Protein AF-A0A844CMG3-F1 (afdb_monomer)

Foldseek 3Di:
DDKDFPDWDWDWDQDPNDTWIKIWTWMADPVGDIDIDIDTDPDDDPVVSVVVVVVVVVVVCVVNVVD

Solvent-accessible surface area (backbone atoms only — not comparable to full-atom values): 4008 Å² total; per-residue (Å²): 124,69,51,42,80,73,44,78,47,79,49,73,48,78,57,96,86,43,74,36,41,33,43,37,38,34,32,37,32,80,89,69,49,78,47,80,48,78,45,82,42,76,86,66,54,71,68,59,47,50,54,50,52,53,54,52,52,52,51,51,33,60,75,50,68,55,123

Radius of gyration: 13.4 Å; Cα contacts (8 Å, |Δi|>4): 99; chains: 1; bounding box: 32×20×35 Å

Mean predicted aligned error: 5.75 Å

Sequence (67 aa):
MKTVISKVSLHHLTIRGARIHVLSVEITSVDGRHTHIRHHLPPDTSERTQKRITTLLEQIADSLQIR

Nearest PDB structures (foldseek):
  3dfy-assembly2_P  TM=8.009E-01  e=2.929E-01  Thermotoga maritima MSB8
  5xdz-assembly1_B  TM=4.709E-01  e=4.519E-02  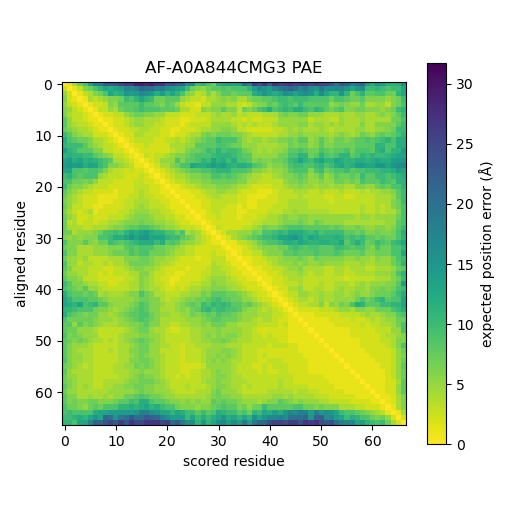Danio rerio
  3dwq-assembly1_D  TM=5.372E-01  e=3.348E-01  Escherichia coli
  5g3q-assembly1_A  TM=3.659E-01  e=9.417E-02  Homo sapiens
  3iq2-assembly2_B  TM=4.528E-01  e=2.651E+00  Homo sapiens

Secondary structure (DSSP, 8-state):
--EEEEEEEEEEEEETTEEEEEEEEEEEETT--EEEEEEEEPS--HHHHHHHHHHHHHHHHHHTT--

pLDDT: mean 84.01, std 7.49, range [50.09, 92.25]

Structure (mmCIF, N/CA/C/O backbone):
data_AF-A0A844CMG3-F1
#
_entry.id   AF-A0A844CMG3-F1
#
loop_
_atom_site.group_PDB
_atom_site.id
_atom_site.type_symbol
_atom_site.label_atom_id
_atom_site.label_alt_id
_atom_site.label_comp_id
_atom_site.label_asym_id
_atom_site.label_entity_id
_atom_site.label_seq_id
_atom_site.pdbx_PDB_ins_code
_atom_site.Cartn_x
_atom_site.Cartn_y
_atom_site.Cartn_z
_atom_site.occupancy
_atom_site.B_iso_or_equiv
_atom_site.auth_seq_id
_atom_site.auth_comp_id
_atom_site.auth_asym_id
_atom_site.auth_atom_id
_atom_site.pdbx_PDB_model_num
ATOM 1 N N . MET A 1 1 ? -16.310 5.457 12.275 1.00 59.97 1 MET A N 1
ATOM 2 C CA . MET A 1 1 ? -16.214 4.003 12.561 1.00 59.97 1 MET A CA 1
ATOM 3 C C . MET A 1 1 ? -14.758 3.719 12.881 1.00 59.97 1 MET A C 1
ATOM 5 O O . MET A 1 1 ? -13.921 4.237 12.162 1.00 59.97 1 MET A O 1
ATOM 9 N N . LYS A 1 2 ? -14.432 2.995 13.958 1.00 67.81 2 LYS A N 1
ATOM 10 C CA . LYS A 1 2 ? -13.026 2.709 14.285 1.00 67.81 2 LYS A CA 1
ATOM 11 C C . LYS A 1 2 ? -12.511 1.633 13.317 1.00 67.81 2 LYS A C 1
ATOM 13 O O . LYS A 1 2 ? -13.127 0.577 13.179 1.00 67.81 2 LYS A O 1
ATOM 18 N N . THR A 1 3 ? -11.431 1.936 12.615 1.00 73.75 3 THR A N 1
ATOM 19 C CA . THR A 1 3 ? -10.779 1.078 11.614 1.00 73.75 3 THR A CA 1
ATOM 20 C C . THR A 1 3 ? -9.317 0.929 11.984 1.00 73.75 3 THR A C 1
ATOM 22 O O . THR A 1 3 ? -8.725 1.859 12.522 1.00 73.75 3 THR A O 1
ATOM 25 N N . VAL A 1 4 ? -8.736 -0.241 11.733 1.00 80.88 4 VAL A N 1
ATOM 26 C CA . VAL A 1 4 ? -7.328 -0.516 12.028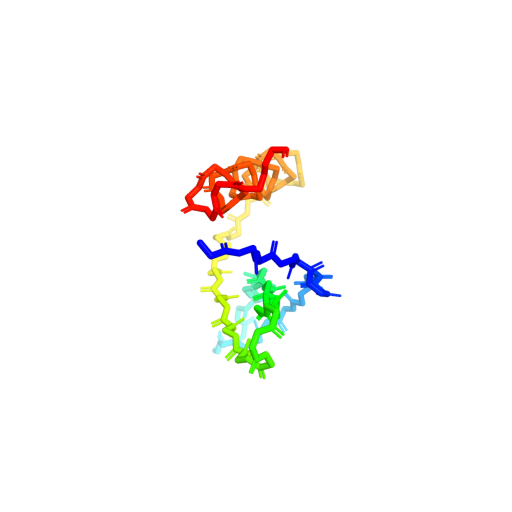 1.00 80.88 4 VAL A CA 1
ATOM 27 C C . VAL A 1 4 ? -6.675 -1.073 10.773 1.00 80.88 4 VAL A C 1
ATOM 29 O O . VAL A 1 4 ? -7.254 -1.916 10.086 1.00 80.88 4 VAL A O 1
ATOM 32 N N . ILE A 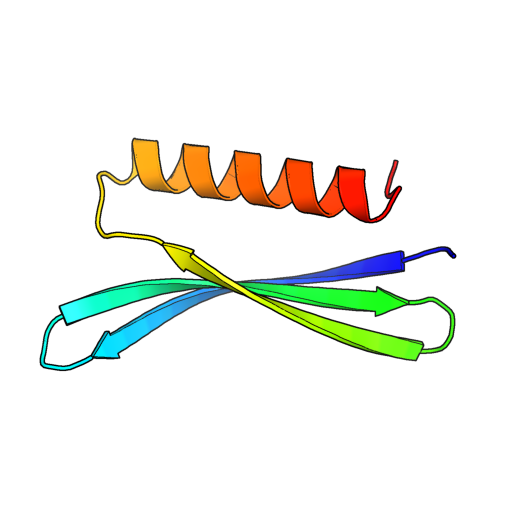1 5 ? -5.467 -0.602 10.469 1.00 80.69 5 ILE A N 1
ATOM 33 C CA . ILE A 1 5 ? -4.632 -1.221 9.440 1.00 80.69 5 ILE A CA 1
ATOM 34 C C . ILE A 1 5 ? -4.171 -2.568 9.994 1.00 80.69 5 ILE A C 1
ATOM 36 O O . ILE A 1 5 ? -3.396 -2.617 10.947 1.00 80.69 5 ILE A O 1
ATOM 40 N N . SER A 1 6 ? -4.674 -3.656 9.422 1.00 82.19 6 SER A N 1
ATOM 41 C CA . SER A 1 6 ? -4.355 -5.011 9.867 1.00 82.19 6 SER A CA 1
ATOM 42 C C . SER A 1 6 ? -3.084 -5.535 9.210 1.00 82.19 6 SER A C 1
ATOM 44 O O . SER A 1 6 ? -2.333 -6.285 9.834 1.00 82.19 6 SER A O 1
ATOM 46 N N . LYS A 1 7 ? -2.798 -5.120 7.969 1.00 86.94 7 LYS A N 1
ATOM 47 C CA . LYS A 1 7 ? -1.606 -5.566 7.244 1.00 86.94 7 LYS A CA 1
ATOM 48 C C . LYS A 1 7 ? -1.162 -4.561 6.192 1.00 86.94 7 LYS A C 1
ATOM 50 O O . LYS A 1 7 ? -1.968 -4.057 5.419 1.00 86.94 7 LYS A O 1
ATOM 55 N N . VAL A 1 8 ? 0.146 -4.344 6.100 1.00 88.44 8 VAL A N 1
ATOM 56 C CA . VAL A 1 8 ? 0.781 -3.641 4.979 1.00 88.44 8 VAL A CA 1
ATOM 57 C C . VAL A 1 8 ? 1.765 -4.600 4.330 1.00 88.44 8 VAL A C 1
ATOM 59 O O . VAL A 1 8 ? 2.579 -5.221 5.010 1.00 88.44 8 VAL A O 1
ATOM 62 N N . SER A 1 9 ? 1.687 -4.753 3.013 1.00 89.06 9 SER A N 1
ATOM 63 C CA . SER A 1 9 ? 2.601 -5.609 2.262 1.00 89.06 9 SER A CA 1
ATOM 64 C C . SER A 1 9 ? 3.019 -4.953 0.957 1.00 89.06 9 SER A C 1
ATOM 66 O O . SER A 1 9 ? 2.204 -4.369 0.245 1.00 89.06 9 SER A O 1
ATOM 68 N N . LEU A 1 10 ? 4.306 -5.067 0.643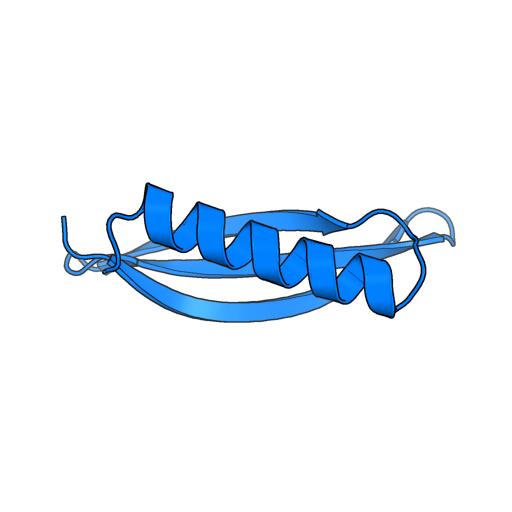 1.00 88.12 10 LEU A N 1
ATOM 69 C CA . LEU A 1 10 ? 4.871 -4.658 -0.632 1.00 88.12 10 LEU A CA 1
ATOM 70 C C . LEU A 1 10 ? 5.280 -5.918 -1.387 1.00 88.12 10 LEU A C 1
ATOM 72 O O . LEU A 1 10 ? 6.108 -6.692 -0.912 1.00 88.12 10 LEU A O 1
ATOM 76 N N . HIS A 1 11 ? 4.701 -6.126 -2.559 1.00 89.00 11 HIS A N 1
ATOM 77 C CA . HIS A 1 11 ? 5.072 -7.223 -3.445 1.00 89.00 11 HIS A CA 1
ATOM 78 C C . HIS A 1 11 ? 5.276 -6.702 -4.865 1.00 89.00 11 HIS A C 1
ATOM 80 O O . HIS A 1 11 ? 5.124 -5.511 -5.129 1.00 89.00 11 HIS A O 1
ATOM 86 N N . HIS A 1 12 ? 5.679 -7.575 -5.781 1.00 85.88 12 HIS A N 1
ATOM 87 C CA . HIS A 1 12 ? 5.847 -7.221 -7.182 1.00 85.88 12 HIS A CA 1
ATOM 88 C C . HIS A 1 12 ? 4.991 -8.128 -8.059 1.00 85.88 12 HIS A C 1
ATOM 90 O O . HIS A 1 12 ? 4.872 -9.323 -7.802 1.00 85.88 12 HIS A O 1
ATOM 96 N N . LEU A 1 13 ? 4.405 -7.550 -9.100 1.00 85.50 13 LEU A N 1
ATOM 97 C CA . LEU A 1 13 ? 3.738 -8.277 -10.169 1.00 85.50 13 LEU A CA 1
ATOM 98 C C . LEU A 1 13 ? 4.615 -8.235 -11.412 1.00 85.50 13 LEU A C 1
ATOM 100 O O . LEU A 1 13 ? 5.162 -7.188 -11.760 1.00 85.50 13 LEU A O 1
ATOM 104 N N . THR A 1 14 ? 4.733 -9.367 -12.095 1.00 85.25 14 THR A N 1
ATOM 105 C CA . THR A 1 14 ? 5.370 -9.423 -13.409 1.00 85.25 14 THR A CA 1
ATOM 106 C C . THR A 1 14 ? 4.291 -9.362 -14.479 1.00 85.25 14 THR A C 1
ATOM 108 O O . THR A 1 14 ? 3.505 -10.294 -14.622 1.00 85.25 14 THR A O 1
ATOM 111 N N . ILE A 1 15 ? 4.247 -8.267 -15.238 1.00 81.25 15 ILE A N 1
ATOM 112 C CA . ILE A 1 15 ? 3.302 -8.076 -16.345 1.00 81.25 15 ILE A CA 1
ATOM 113 C C . ILE A 1 15 ? 4.109 -7.836 -17.615 1.00 81.25 15 ILE A C 1
ATOM 115 O O . ILE A 1 15 ? 4.860 -6.869 -17.697 1.00 81.25 15 ILE A O 1
ATOM 119 N N . ARG A 1 16 ? 3.972 -8.725 -18.610 1.00 84.19 16 ARG A N 1
ATOM 120 C CA . ARG A 1 16 ? 4.697 -8.645 -19.898 1.00 84.19 16 ARG A CA 1
ATOM 121 C C . ARG A 1 16 ? 6.218 -8.438 -19.735 1.00 84.19 16 ARG A C 1
ATOM 123 O O . ARG A 1 16 ? 6.825 -7.665 -20.465 1.00 84.19 16 ARG A O 1
ATOM 130 N N . GLY A 1 17 ? 6.822 -9.099 -18.745 1.00 82.06 17 GLY A N 1
ATOM 131 C CA . GLY A 1 17 ? 8.257 -8.998 -18.442 1.00 82.06 17 GLY A CA 1
ATOM 132 C C . GLY A 1 17 ? 8.667 -7.792 -17.587 1.00 82.06 17 GLY A C 1
ATOM 133 O O . GLY A 1 17 ? 9.774 -7.786 -17.055 1.00 82.06 17 GLY A O 1
ATOM 134 N N . ALA A 1 18 ? 7.786 -6.812 -17.369 1.00 79.44 18 ALA A N 1
ATOM 135 C CA . ALA A 1 18 ? 8.038 -5.696 -16.462 1.00 79.44 18 ALA A CA 1
ATOM 136 C C . ALA A 1 18 ? 7.683 -6.069 -15.013 1.00 79.44 18 ALA A C 1
ATOM 138 O O . ALA A 1 18 ? 6.649 -6.694 -14.767 1.00 79.44 18 ALA A O 1
ATOM 139 N N . ARG A 1 19 ? 8.521 -5.665 -14.046 1.00 82.31 19 ARG A N 1
ATOM 140 C CA . ARG A 1 19 ? 8.223 -5.763 -12.607 1.00 82.31 19 ARG A CA 1
ATOM 141 C C . ARG A 1 19 ? 7.548 -4.481 -12.135 1.00 82.31 19 ARG A C 1
ATOM 143 O O . ARG A 1 19 ? 8.122 -3.403 -12.249 1.00 82.31 19 ARG A O 1
ATOM 150 N N . ILE A 1 20 ? 6.350 -4.615 -11.585 1.00 83.75 20 ILE A N 1
ATOM 151 C CA . ILE A 1 20 ? 5.566 -3.514 -11.029 1.00 83.75 20 ILE A CA 1
ATOM 152 C C . ILE A 1 20 ? 5.467 -3.731 -9.530 1.00 83.75 20 ILE A C 1
ATOM 154 O O . ILE A 1 20 ? 5.013 -4.787 -9.092 1.00 83.75 20 ILE A O 1
ATOM 158 N N . HIS A 1 21 ? 5.877 -2.743 -8.744 1.00 86.38 21 HIS A N 1
ATOM 159 C CA . HIS A 1 21 ? 5.710 -2.791 -7.299 1.00 86.38 21 HIS A CA 1
ATOM 160 C C . HIS A 1 21 ? 4.246 -2.520 -6.942 1.00 86.38 21 HIS A C 1
ATOM 162 O O . HIS A 1 21 ? 3.616 -1.618 -7.489 1.00 86.38 21 HIS A O 1
ATOM 168 N N . VAL A 1 22 ? 3.691 -3.306 -6.029 1.00 90.38 22 VAL A N 1
ATOM 169 C CA . VAL A 1 22 ? 2.309 -3.180 -5.571 1.00 90.38 22 VAL A CA 1
ATOM 170 C C . VAL A 1 22 ? 2.304 -3.099 -4.056 1.00 90.38 22 VAL A C 1
ATOM 172 O O . VAL A 1 22 ? 2.738 -4.024 -3.367 1.00 90.38 22 VAL A O 1
ATOM 175 N N . LEU A 1 23 ? 1.797 -1.979 -3.547 1.00 91.44 23 LEU A N 1
ATOM 176 C CA . LEU A 1 23 ? 1.500 -1.792 -2.135 1.00 91.44 23 LEU A CA 1
ATOM 177 C C . LEU A 1 23 ? 0.079 -2.290 -1.879 1.00 91.44 23 LEU A C 1
ATOM 179 O O . LEU A 1 23 ? -0.867 -1.825 -2.515 1.00 91.44 23 LEU A O 1
ATOM 183 N N . SER A 1 24 ? -0.069 -3.241 -0.966 1.00 92.25 24 SER A N 1
ATOM 184 C CA . SER A 1 24 ? -1.364 -3.742 -0.511 1.00 92.25 24 SER A CA 1
ATOM 185 C C . SER A 1 24 ? -1.549 -3.444 0.963 1.00 92.25 24 SER A C 1
ATOM 187 O O . SER A 1 24 ? -0.695 -3.793 1.782 1.00 92.25 24 SER A O 1
ATOM 189 N N . VAL A 1 25 ? -2.669 -2.803 1.276 1.00 90.75 25 VAL A N 1
ATOM 190 C CA . VAL A 1 25 ? -3.060 -2.425 2.630 1.00 90.75 25 VAL A CA 1
ATOM 191 C C . VAL A 1 25 ? -4.380 -3.110 2.944 1.00 90.75 25 VAL A C 1
ATOM 193 O O . VAL A 1 25 ? -5.386 -2.896 2.265 1.00 90.75 25 VAL A O 1
ATOM 196 N N . GLU A 1 26 ? -4.357 -3.959 3.959 1.00 90.31 26 GLU A N 1
ATOM 197 C CA . GLU A 1 26 ? -5.537 -4.579 4.538 1.00 90.31 26 GLU A CA 1
ATOM 198 C C . GLU A 1 26 ? -5.986 -3.760 5.741 1.00 90.31 26 GLU A C 1
ATOM 200 O O . GLU A 1 26 ? -5.187 -3.382 6.603 1.00 90.31 26 GLU A O 1
ATOM 205 N N . ILE A 1 27 ? -7.276 -3.451 5.757 1.00 88.94 27 ILE A N 1
ATOM 206 C CA . ILE A 1 27 ? -7.927 -2.672 6.797 1.00 88.94 27 ILE A CA 1
ATOM 207 C C . ILE A 1 27 ? -9.059 -3.523 7.334 1.00 88.94 27 ILE A C 1
ATOM 209 O O . ILE A 1 27 ? -9.914 -3.981 6.575 1.00 88.94 27 ILE A O 1
ATOM 213 N N . THR A 1 28 ? -9.081 -3.692 8.647 1.00 86.62 28 THR A N 1
ATOM 214 C CA . THR A 1 28 ? -10.164 -4.375 9.342 1.00 86.62 28 THR A CA 1
ATOM 215 C C . THR A 1 28 ? -10.894 -3.355 10.201 1.00 86.62 28 THR A C 1
ATOM 217 O O . THR A 1 28 ? -10.298 -2.640 11.012 1.00 86.62 28 THR A O 1
ATOM 220 N N . SER A 1 29 ? -12.196 -3.232 9.986 1.00 83.75 29 SER A N 1
ATOM 221 C CA . SER A 1 29 ? -13.059 -2.412 10.827 1.00 83.75 29 SER A CA 1
ATOM 222 C C . SER A 1 29 ? -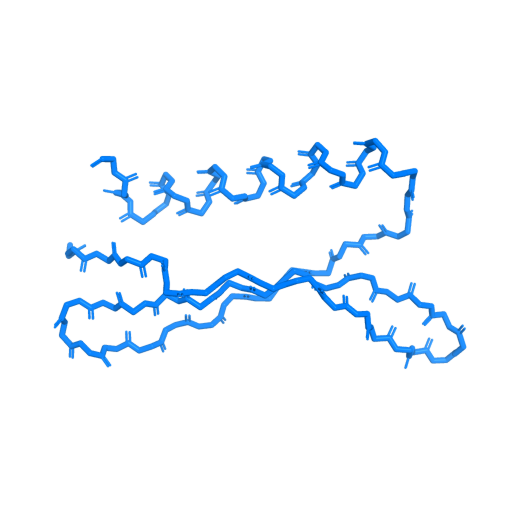13.467 -3.169 12.091 1.00 83.75 29 SER A C 1
ATOM 224 O O . SER A 1 29 ? -13.395 -4.396 12.150 1.00 83.75 29 SER A O 1
ATOM 226 N N . VAL A 1 30 ? -13.914 -2.448 13.123 1.00 80.44 30 VAL A N 1
ATOM 227 C CA . VAL A 1 30 ? -14.353 -3.082 14.383 1.00 80.44 30 VAL A CA 1
ATOM 228 C C . VAL A 1 30 ? -15.556 -4.017 14.190 1.00 80.44 30 VAL A C 1
ATOM 230 O O . VAL A 1 30 ? -15.680 -4.996 14.915 1.00 80.44 30 VAL A O 1
ATOM 233 N N . ASP A 1 31 ? -16.411 -3.772 13.195 1.00 82.00 31 ASP A N 1
ATOM 234 C CA . ASP A 1 31 ? -17.509 -4.670 12.799 1.00 82.00 31 ASP A CA 1
ATOM 235 C C . ASP A 1 31 ? -17.044 -5.884 11.969 1.00 82.00 31 ASP A C 1
ATOM 237 O O . ASP A 1 31 ? -17.871 -6.633 11.456 1.00 82.00 31 ASP A O 1
ATOM 241 N N . GLY A 1 32 ? -15.730 -6.095 11.836 1.00 81.12 32 GLY A N 1
ATOM 242 C CA . GLY A 1 32 ? -15.149 -7.254 11.158 1.00 81.12 32 GLY A CA 1
ATOM 243 C C . GLY A 1 32 ? -15.184 -7.170 9.633 1.00 81.12 32 GLY A C 1
ATOM 244 O O . GLY A 1 32 ? -14.978 -8.180 8.963 1.00 81.12 32 GLY A O 1
ATOM 245 N N . ARG A 1 33 ? -15.443 -5.994 9.046 1.00 85.44 33 ARG A N 1
ATOM 246 C CA . ARG A 1 33 ? -15.350 -5.820 7.591 1.00 85.44 33 ARG A CA 1
ATOM 247 C C . ARG A 1 33 ? -13.891 -5.667 7.188 1.00 85.44 33 ARG A C 1
ATOM 249 O O . ARG A 1 33 ? -13.151 -4.874 7.769 1.00 85.44 33 ARG A O 1
ATOM 256 N N . HIS A 1 34 ? -13.503 -6.411 6.159 1.00 85.56 34 HIS A N 1
ATOM 257 C CA . HIS A 1 34 ? -12.171 -6.353 5.573 1.00 85.56 34 HIS A CA 1
ATOM 258 C C . HIS A 1 34 ? -12.216 -5.540 4.282 1.00 85.56 34 HIS A C 1
ATOM 260 O O . HIS A 1 34 ? -12.935 -5.883 3.342 1.00 85.56 34 HIS A O 1
ATOM 266 N N . THR A 1 35 ? -11.419 -4.481 4.230 1.00 87.50 35 THR A N 1
ATOM 267 C CA . THR A 1 35 ? -11.213 -3.664 3.036 1.00 87.50 35 THR A CA 1
ATOM 268 C C . THR A 1 35 ? -9.776 -3.834 2.577 1.00 87.50 35 THR A C 1
ATOM 270 O O . THR A 1 35 ? -8.843 -3.718 3.369 1.00 87.50 35 THR A O 1
ATOM 273 N N . HIS A 1 36 ? -9.595 -4.093 1.284 1.00 89.12 36 HIS A N 1
ATOM 274 C CA . HIS A 1 36 ? -8.281 -4.335 0.702 1.00 89.12 36 HIS A CA 1
ATOM 275 C C . HIS A 1 36 ? -7.973 -3.262 -0.343 1.00 89.12 36 HIS A C 1
ATOM 277 O O . HIS A 1 36 ? -8.614 -3.200 -1.394 1.00 89.12 36 HIS A O 1
ATOM 283 N N . ILE A 1 37 ? -6.995 -2.408 -0.049 1.00 88.88 37 ILE A N 1
ATOM 284 C CA . ILE A 1 37 ? -6.551 -1.325 -0.930 1.00 88.88 37 ILE A CA 1
ATOM 285 C C . ILE A 1 37 ? -5.273 -1.768 -1.634 1.00 88.88 37 ILE A C 1
ATOM 287 O O . ILE A 1 37 ? -4.332 -2.234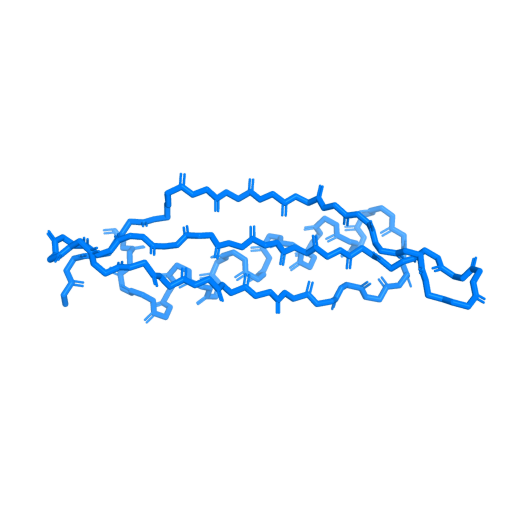 -0.993 1.00 88.88 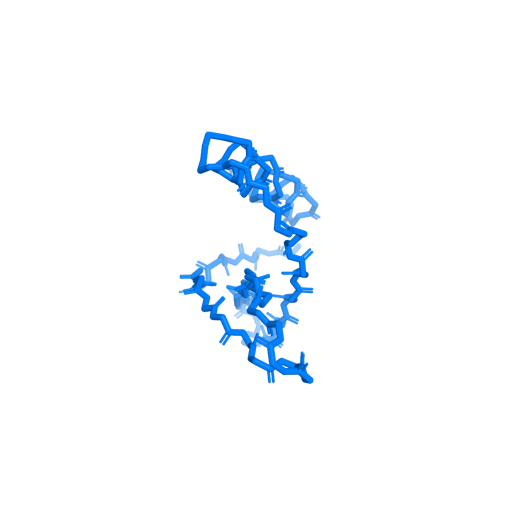37 ILE A O 1
ATOM 291 N N . ARG A 1 38 ? -5.227 -1.615 -2.961 1.00 90.62 38 ARG A N 1
ATOM 292 C CA . ARG A 1 38 ? -4.052 -1.934 -3.782 1.00 90.62 38 ARG A CA 1
ATOM 293 C C . ARG A 1 38 ? -3.617 -0.715 -4.581 1.00 90.62 38 ARG A C 1
ATOM 295 O O . ARG A 1 38 ? -4.404 -0.173 -5.351 1.00 90.62 38 ARG A O 1
ATOM 302 N N . HIS A 1 39 ? -2.353 -0.335 -4.440 1.00 89.56 39 HIS A N 1
ATOM 303 C CA . HIS A 1 39 ? -1.731 0.745 -5.199 1.00 89.56 39 HIS A CA 1
ATOM 304 C C . HIS A 1 39 ? -0.579 0.216 -6.045 1.00 89.56 39 HIS A C 1
ATOM 306 O O . HIS A 1 39 ? 0.357 -0.399 -5.533 1.00 89.56 39 HIS A O 1
ATOM 312 N N . HIS A 1 40 ? -0.634 0.489 -7.348 1.00 88.81 40 HIS A N 1
ATOM 313 C CA . HIS A 1 40 ? 0.481 0.235 -8.252 1.00 88.81 40 HIS A CA 1
ATOM 314 C C . HIS A 1 40 ? 1.496 1.366 -8.116 1.00 88.81 40 HIS A C 1
ATOM 316 O O . HIS A 1 40 ? 1.173 2.543 -8.293 1.00 88.81 40 HIS A O 1
ATOM 322 N N . LEU A 1 41 ? 2.728 0.999 -7.802 1.00 86.31 41 LEU A N 1
ATOM 323 C CA . LEU A 1 41 ? 3.847 1.913 -7.724 1.00 86.31 41 LEU A CA 1
ATOM 324 C C . LEU A 1 41 ? 4.589 1.855 -9.064 1.00 86.31 41 LEU A C 1
ATOM 326 O O . LEU A 1 41 ? 5.018 0.769 -9.476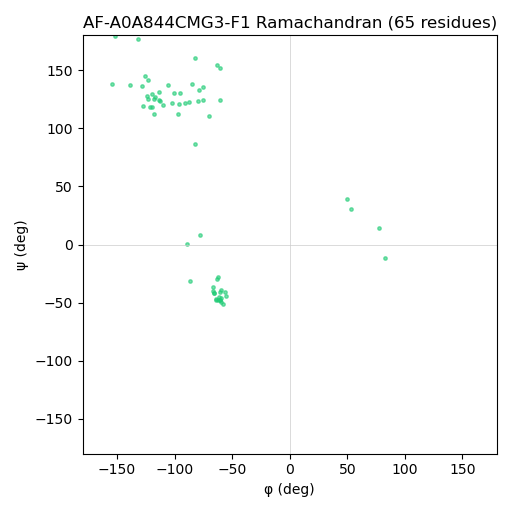 1.00 86.31 41 LEU A O 1
ATOM 330 N N . PRO A 1 42 ? 4.717 2.991 -9.772 1.00 81.38 42 PRO A N 1
ATOM 331 C CA . PRO A 1 42 ? 5.523 3.035 -10.979 1.00 81.38 42 PRO A CA 1
ATOM 332 C C . PRO A 1 42 ? 6.981 2.680 -10.645 1.00 81.38 42 PRO A C 1
ATOM 334 O O . PRO A 1 42 ? 7.421 2.924 -9.518 1.00 81.38 42 PRO A O 1
ATOM 337 N N . PRO A 1 43 ? 7.732 2.110 -11.600 1.00 78.75 43 PRO A N 1
ATOM 338 C CA . PRO A 1 43 ? 9.162 1.910 -11.425 1.00 78.75 43 PRO A CA 1
ATOM 339 C C . PRO A 1 43 ? 9.844 3.269 -11.223 1.00 78.75 43 PRO A C 1
ATOM 341 O O . PRO A 1 43 ? 9.686 4.176 -12.039 1.00 78.75 43 PRO A O 1
ATOM 344 N N . ASP A 1 44 ? 10.579 3.406 -10.124 1.00 84.31 44 ASP A N 1
ATOM 345 C CA . ASP A 1 44 ? 11.292 4.627 -9.747 1.00 84.31 44 ASP A CA 1
ATOM 346 C C . ASP A 1 44 ? 12.527 4.260 -8.903 1.00 84.31 44 ASP A C 1
ATOM 348 O O . ASP A 1 44 ? 12.778 3.085 -8.618 1.00 84.31 44 ASP A O 1
ATOM 352 N N . THR A 1 45 ? 13.308 5.253 -8.483 1.00 85.31 45 THR A N 1
ATOM 353 C CA . THR A 1 45 ? 14.405 5.038 -7.534 1.00 85.31 45 THR A CA 1
ATOM 354 C C . THR A 1 45 ? 13.872 4.549 -6.186 1.00 85.31 45 THR A C 1
ATOM 356 O O . THR A 1 45 ? 12.733 4.834 -5.798 1.00 85.31 45 THR A O 1
ATOM 359 N N . SER A 1 46 ? 14.705 3.831 -5.429 1.00 84.81 46 SER A N 1
ATOM 360 C CA . SER A 1 46 ? 14.337 3.328 -4.099 1.00 84.81 46 SER A CA 1
ATOM 361 C C . SER A 1 46 ? 13.887 4.450 -3.158 1.00 84.81 46 SER A C 1
ATOM 363 O O . SER A 1 46 ? 12.891 4.298 -2.457 1.00 84.81 46 SER A O 1
ATOM 365 N N . GLU A 1 47 ? 14.569 5.598 -3.191 1.00 88.12 47 GLU A N 1
ATOM 366 C CA . GLU A 1 47 ? 14.248 6.769 -2.366 1.00 88.12 47 GLU A CA 1
ATOM 367 C C . GLU A 1 47 ? 12.866 7.351 -2.706 1.00 88.12 47 GLU A C 1
ATOM 369 O O . GLU A 1 47 ? 12.032 7.566 -1.824 1.00 88.12 47 GLU A O 1
ATOM 374 N N . ARG A 1 48 ? 12.572 7.544 -3.999 1.00 86.88 48 ARG A N 1
ATOM 375 C CA . ARG A 1 48 ? 11.265 8.049 -4.449 1.00 86.88 48 ARG A CA 1
ATOM 376 C C . ARG A 1 48 ? 10.143 7.056 -4.172 1.00 86.88 48 ARG A C 1
ATOM 378 O O . ARG A 1 48 ? 9.047 7.465 -3.786 1.00 86.88 48 ARG A O 1
ATOM 385 N N . THR A 1 49 ? 10.429 5.764 -4.307 1.00 85.94 49 THR A N 1
ATOM 386 C CA . THR A 1 49 ? 9.493 4.683 -3.978 1.00 85.94 49 THR A CA 1
ATOM 387 C C . THR A 1 49 ? 9.143 4.699 -2.493 1.00 85.94 49 THR A C 1
ATOM 389 O O . THR A 1 49 ? 7.963 4.684 -2.151 1.00 85.94 49 THR A O 1
ATOM 392 N N . GLN A 1 50 ? 10.141 4.800 -1.609 1.00 86.44 50 GLN A N 1
ATOM 393 C CA . GLN A 1 50 ? 9.923 4.908 -0.164 1.00 86.44 50 GLN A CA 1
ATOM 394 C C . GLN A 1 50 ? 9.098 6.144 0.186 1.00 86.44 50 GLN A C 1
ATOM 396 O O . GLN A 1 50 ? 8.072 6.013 0.847 1.00 86.44 50 GLN A O 1
ATOM 401 N N . LYS A 1 51 ? 9.476 7.321 -0.331 1.00 89.75 51 LYS A N 1
ATOM 402 C CA . LYS A 1 51 ? 8.728 8.564 -0.102 1.00 89.75 51 LYS A CA 1
ATOM 403 C C . LYS A 1 51 ? 7.262 8.425 -0.515 1.00 89.75 51 LYS A C 1
ATOM 405 O O . LYS A 1 51 ? 6.373 8.812 0.234 1.00 89.75 51 LYS A O 1
ATOM 410 N N . ARG A 1 52 ? 7.001 7.825 -1.680 1.00 89.19 52 ARG A N 1
ATOM 411 C CA . ARG A 1 52 ? 5.640 7.592 -2.174 1.00 89.19 52 ARG A CA 1
ATOM 412 C C . ARG A 1 52 ? 4.862 6.603 -1.305 1.00 89.19 52 ARG A C 1
ATOM 414 O O . ARG A 1 52 ? 3.687 6.848 -1.055 1.00 89.19 52 ARG A O 1
ATOM 421 N N . ILE A 1 53 ? 5.486 5.516 -0.846 1.00 88.81 53 ILE A N 1
ATOM 422 C CA . ILE A 1 53 ? 4.850 4.564 0.080 1.00 88.81 53 ILE A CA 1
ATOM 423 C C . ILE A 1 53 ? 4.457 5.273 1.377 1.00 88.81 53 ILE A C 1
ATOM 425 O O . ILE A 1 53 ? 3.312 5.140 1.799 1.00 88.81 53 ILE A O 1
ATOM 429 N N . THR A 1 54 ? 5.362 6.056 1.968 1.00 90.44 54 THR A N 1
ATOM 430 C CA . THR A 1 54 ? 5.083 6.814 3.195 1.00 90.44 54 THR A CA 1
ATOM 431 C C . THR A 1 54 ? 3.901 7.757 3.003 1.00 90.44 54 THR A C 1
ATOM 433 O O . THR A 1 54 ? 2.930 7.668 3.748 1.00 90.44 54 THR A O 1
ATOM 436 N N . THR A 1 55 ? 3.917 8.575 1.944 1.00 90.62 55 THR A N 1
ATOM 437 C CA . THR A 1 55 ? 2.812 9.498 1.644 1.00 90.62 55 THR A CA 1
ATOM 438 C C . THR A 1 55 ? 1.483 8.769 1.426 1.00 90.62 55 THR A C 1
ATOM 440 O O . THR A 1 55 ? 0.445 9.242 1.877 1.00 90.62 55 THR A O 1
ATOM 443 N N . LEU A 1 56 ? 1.488 7.608 0.761 1.00 89.12 56 LEU A N 1
ATOM 444 C CA . LEU A 1 56 ? 0.270 6.813 0.570 1.00 89.12 56 LEU A CA 1
ATOM 445 C C . LEU A 1 56 ? -0.277 6.277 1.896 1.00 89.12 56 LEU A C 1
ATOM 447 O O . LEU A 1 56 ? -1.486 6.293 2.104 1.00 89.12 56 LEU A O 1
ATOM 451 N N . LEU A 1 57 ? 0.589 5.807 2.793 1.00 87.06 57 LEU A N 1
ATOM 452 C CA . LEU A 1 57 ? 0.165 5.308 4.101 1.00 87.06 57 LEU A CA 1
ATOM 453 C C . LEU A 1 57 ? -0.398 6.427 4.984 1.00 87.06 57 LEU A C 1
ATOM 455 O O . LEU A 1 57 ? -1.421 6.212 5.629 1.00 87.06 57 LEU A O 1
ATOM 459 N N . GLU A 1 58 ? 0.210 7.615 4.964 1.00 89.00 58 GLU A N 1
ATOM 460 C CA . GLU A 1 58 ? -0.305 8.809 5.654 1.00 89.00 58 GLU A CA 1
ATOM 461 C C . GLU A 1 58 ? -1.694 9.197 5.131 1.00 89.00 58 GLU A C 1
ATOM 463 O O . GLU A 1 58 ? -2.631 9.344 5.911 1.00 89.00 58 GLU A O 1
ATOM 468 N N . GLN A 1 59 ? -1.867 9.257 3.806 1.00 87.81 59 GLN A N 1
ATOM 469 C CA . GLN A 1 59 ? -3.162 9.551 3.182 1.00 87.81 59 GLN A CA 1
ATOM 470 C C . GLN A 1 59 ? -4.234 8.516 3.539 1.00 87.81 59 GLN A C 1
ATOM 472 O O . GLN A 1 59 ? -5.384 8.875 3.797 1.00 87.81 59 GLN A O 1
ATOM 477 N N . ILE A 1 60 ? -3.871 7.230 3.565 1.00 85.06 60 ILE A N 1
ATOM 478 C CA . ILE A 1 60 ? -4.784 6.159 3.969 1.00 85.06 60 ILE A CA 1
ATOM 479 C C . ILE A 1 60 ? -5.172 6.334 5.441 1.00 85.06 60 ILE A C 1
ATOM 481 O O . ILE A 1 60 ? -6.363 6.293 5.749 1.00 85.06 60 ILE A O 1
ATOM 485 N N . ALA A 1 61 ? -4.212 6.587 6.333 1.00 82.19 61 ALA A N 1
ATOM 486 C CA . ALA A 1 6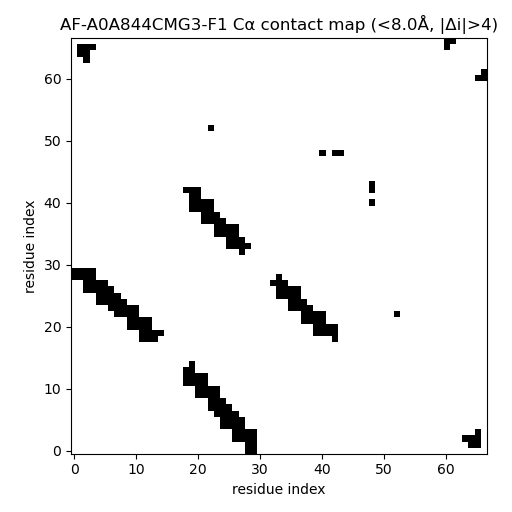1 ? -4.479 6.811 7.754 1.00 82.19 61 ALA A CA 1
ATOM 487 C C . ALA A 1 61 ? -5.413 8.013 7.987 1.00 82.19 61 ALA A C 1
ATOM 489 O O . ALA A 1 61 ? -6.414 7.878 8.697 1.00 82.19 61 ALA A O 1
ATOM 490 N N . ASP A 1 62 ? -5.153 9.139 7.314 1.00 85.25 62 ASP A N 1
ATOM 491 C CA . ASP A 1 62 ? -5.988 10.343 7.374 1.00 85.25 62 ASP A CA 1
ATOM 492 C C . ASP A 1 62 ? -7.410 10.075 6.858 1.00 85.25 62 ASP A C 1
ATOM 494 O O . ASP A 1 62 ? -8.391 10.446 7.508 1.00 85.25 62 ASP A O 1
ATOM 498 N N . SER A 1 63 ? -7.545 9.378 5.722 1.00 78.88 63 SER A N 1
ATOM 499 C CA . SER A 1 63 ? -8.854 9.048 5.133 1.00 78.88 63 SER A CA 1
ATOM 500 C C . SER A 1 63 ? -9.708 8.147 6.028 1.00 78.88 63 SER A C 1
ATOM 502 O O . SER A 1 63 ? -10.937 8.230 6.017 1.00 78.88 63 SER A O 1
ATOM 504 N N . LEU A 1 64 ? -9.057 7.306 6.832 1.00 76.44 64 LEU A N 1
ATOM 505 C CA . LEU A 1 64 ? -9.699 6.377 7.755 1.00 76.44 64 LEU A CA 1
ATOM 506 C C . LEU A 1 64 ? -9.945 6.990 9.141 1.00 76.44 64 LEU A C 1
ATOM 508 O O . LEU A 1 64 ? -10.469 6.298 10.014 1.00 76.44 64 LEU A O 1
ATOM 512 N N . GLN A 1 65 ? -9.577 8.261 9.359 1.00 71.69 65 GLN A N 1
ATOM 513 C CA . GLN A 1 65 ? -9.606 8.926 10.671 1.00 71.69 65 GLN A CA 1
ATOM 514 C C . GLN A 1 65 ? -8.854 8.132 11.755 1.00 71.69 65 GLN A C 1
ATOM 516 O O . GLN A 1 65 ? -9.223 8.161 12.930 1.00 71.69 65 GLN A O 1
ATOM 521 N N . ILE A 1 66 ? -7.811 7.395 11.362 1.00 62.53 66 ILE A N 1
ATOM 522 C CA . ILE A 1 66 ? -6.937 6.673 12.286 1.00 62.53 66 ILE A CA 1
ATOM 523 C C . ILE A 1 66 ? -5.926 7.700 12.799 1.00 62.53 66 ILE A C 1
ATOM 525 O O . ILE A 1 66 ? -4.867 7.884 12.206 1.00 62.53 66 ILE A O 1
ATOM 529 N N . ARG A 1 67 ? -6.296 8.422 13.859 1.00 50.09 67 ARG A N 1
ATOM 530 C CA . ARG A 1 67 ? -5.388 9.247 14.664 1.00 50.09 67 ARG A CA 1
ATOM 531 C C . ARG A 1 67 ? -5.280 8.681 16.068 1.00 50.09 67 ARG A C 1
ATOM 533 O O . ARG A 1 67 ? -6.328 8.249 16.602 1.00 50.09 67 ARG A O 1
#